Protein AF-A0A966B6C8-F1 (afdb_monomer_lite)

Sequence (156 aa):
MNAADNARVCGSLQWVTGRLFELLGGWVERVDEPADAIWLAALSRRLGSHVAAFAEIMPDAVLLTNECAVVPASPALVEAFGELADTSDPVGVAAALTGRLTRECGAVLNECVPHADGSLQRAVEFLMIDLASADTKEFKSVAKVDEIFPMVAPVV

Foldseek 3Di:
DDLLLLLQQLLLLLLLLLLLLVLLLLCLVVDPDPVLSVLSPQLSVLSVVLNVLSVVPRDPDPVNVVSNHSDWLDPVLVVLSVVCSPDPCSRLLSLLSLVLLLVLLVVVLVVDDCVPCVSVNVSSVSSNVSSVVSNPDDDDHDPSSVPRDRSGHDRD

Structure (mmCIF, N/CA/C/O backbone):
data_AF-A0A966B6C8-F1
#
_entry.id   AF-A0A966B6C8-F1
#
loop_
_atom_site.group_PDB
_atom_site.id
_atom_site.type_symbol
_atom_site.label_atom_id
_atom_site.label_alt_id
_atom_site.label_comp_id
_atom_site.label_asym_id
_atom_site.label_entity_id
_atom_site.label_seq_id
_atom_site.pdbx_PDB_ins_code
_atom_site.Cartn_x
_atom_site.Cartn_y
_atom_site.Cartn_z
_atom_site.occupancy
_atom_site.B_iso_or_equiv
_atom_site.auth_seq_id
_atom_site.auth_comp_id
_atom_site.auth_asym_id
_atom_site.auth_atom_id
_atom_site.pdbx_PDB_model_num
ATOM 1 N N . MET A 1 1 ? 17.752 3.772 -10.692 1.00 85.06 1 MET A N 1
ATOM 2 C CA . MET A 1 1 ? 16.998 2.527 -10.943 1.00 85.06 1 MET A CA 1
ATOM 3 C C . MET A 1 1 ? 17.058 2.145 -12.424 1.00 85.06 1 MET A C 1
ATOM 5 O O . MET A 1 1 ? 17.097 3.048 -13.256 1.00 85.06 1 MET A O 1
ATOM 9 N N . ASN A 1 2 ? 17.109 0.854 -12.781 1.00 87.81 2 ASN A N 1
ATOM 10 C CA . ASN A 1 2 ? 16.894 0.424 -14.174 1.00 87.81 2 ASN A CA 1
ATOM 11 C C . ASN A 1 2 ? 15.402 0.085 -14.422 1.00 87.81 2 ASN A C 1
ATOM 13 O O . ASN A 1 2 ? 14.599 0.078 -13.493 1.00 87.81 2 ASN A O 1
ATOM 17 N N . ALA A 1 3 ? 15.008 -0.196 -15.671 1.00 87.06 3 ALA A N 1
ATOM 18 C CA . ALA A 1 3 ? 13.603 -0.454 -16.015 1.00 87.06 3 ALA A CA 1
ATOM 19 C C . ALA A 1 3 ? 13.010 -1.715 -15.348 1.00 87.06 3 ALA A C 1
ATOM 21 O O . ALA A 1 3 ? 11.830 -1.726 -15.006 1.00 87.06 3 ALA A O 1
ATOM 22 N N . ALA A 1 4 ? 13.817 -2.762 -15.150 1.00 88.19 4 ALA A N 1
ATOM 23 C CA . ALA A 1 4 ? 13.393 -3.985 -14.473 1.00 88.19 4 ALA A CA 1
ATOM 24 C C . ALA A 1 4 ? 13.202 -3.755 -12.968 1.00 88.19 4 ALA A C 1
ATOM 26 O O . ALA A 1 4 ? 12.221 -4.228 -12.398 1.00 88.19 4 ALA A O 1
ATOM 27 N N . ASP A 1 5 ? 14.091 -2.990 -12.334 1.00 88.69 5 ASP A N 1
ATOM 28 C CA . ASP A 1 5 ? 13.938 -2.597 -10.931 1.00 88.69 5 ASP A CA 1
ATOM 29 C C . ASP A 1 5 ? 12.690 -1.734 -10.740 1.00 88.69 5 ASP A C 1
ATOM 31 O O . ASP A 1 5 ? 11.913 -1.968 -9.820 1.00 88.69 5 ASP A O 1
ATOM 35 N N . ASN A 1 6 ? 12.459 -0.777 -11.646 1.00 89.12 6 ASN A N 1
ATOM 36 C CA . ASN A 1 6 ? 11.290 0.097 -11.603 1.00 89.12 6 ASN A CA 1
ATOM 37 C C . ASN A 1 6 ? 9.989 -0.716 -11.700 1.00 89.12 6 ASN A C 1
ATOM 39 O O . ASN A 1 6 ? 9.102 -0.551 -10.864 1.00 89.12 6 ASN A O 1
ATOM 43 N N . ALA A 1 7 ? 9.920 -1.670 -12.635 1.00 89.31 7 ALA A N 1
ATOM 44 C CA . ALA A 1 7 ? 8.801 -2.603 -12.747 1.00 89.31 7 ALA A CA 1
ATOM 45 C C . ALA A 1 7 ? 8.574 -3.409 -11.454 1.00 89.31 7 ALA A C 1
ATOM 47 O O . ALA A 1 7 ? 7.451 -3.463 -10.955 1.00 89.31 7 ALA A O 1
ATOM 48 N N . ARG A 1 8 ? 9.637 -3.969 -10.857 1.00 89.38 8 ARG A N 1
ATOM 49 C CA . ARG A 1 8 ? 9.538 -4.747 -9.608 1.00 89.38 8 ARG A CA 1
ATOM 50 C C . ARG A 1 8 ? 9.078 -3.907 -8.423 1.00 89.38 8 ARG A C 1
ATOM 52 O O . ARG A 1 8 ? 8.266 -4.369 -7.618 1.00 89.38 8 ARG A O 1
ATOM 59 N N . VAL A 1 9 ? 9.595 -2.686 -8.300 1.00 91.00 9 VAL A N 1
ATOM 60 C CA . VAL A 1 9 ? 9.221 -1.752 -7.233 1.00 91.00 9 VAL A CA 1
ATOM 61 C C . VAL A 1 9 ? 7.767 -1.322 -7.396 1.00 91.00 9 VAL A C 1
ATOM 63 O O . VAL A 1 9 ? 7.009 -1.413 -6.431 1.00 91.00 9 VAL A O 1
ATOM 66 N N . CYS A 1 10 ? 7.346 -0.941 -8.607 1.00 91.44 10 CYS A N 1
ATOM 67 C CA . CYS A 1 10 ? 5.947 -0.633 -8.907 1.00 91.44 10 CYS A CA 1
ATOM 68 C C . CYS A 1 10 ? 5.033 -1.821 -8.579 1.00 91.44 10 CYS A C 1
ATOM 70 O O . CYS A 1 10 ? 4.038 -1.647 -7.877 1.00 91.44 10 CYS A O 1
ATOM 72 N N . GLY A 1 11 ? 5.394 -3.032 -9.022 1.00 90.94 11 GLY A N 1
ATOM 73 C CA . GLY A 1 11 ? 4.641 -4.265 -8.763 1.00 90.94 11 GLY A CA 1
ATOM 74 C C . GLY A 1 11 ? 4.491 -4.553 -7.274 1.00 90.94 11 GLY A C 1
ATOM 75 O O . GLY A 1 11 ? 3.391 -4.831 -6.795 1.00 90.94 11 GLY A O 1
ATOM 76 N N . SER A 1 12 ? 5.579 -4.399 -6.519 1.00 91.94 12 SER A N 1
ATOM 77 C CA . SER A 1 12 ? 5.578 -4.601 -5.069 1.00 91.94 12 SER A CA 1
ATOM 78 C C . SER A 1 12 ? 4.730 -3.556 -4.346 1.00 91.94 12 SER A C 1
ATOM 80 O O . SER A 1 12 ? 3.924 -3.909 -3.488 1.00 91.94 12 SER A O 1
ATOM 82 N N . LEU A 1 13 ? 4.865 -2.274 -4.701 1.00 93.69 13 LEU A N 1
ATOM 83 C CA . LEU A 1 13 ? 4.077 -1.193 -4.103 1.00 93.69 13 LEU A CA 1
ATOM 84 C C . LEU A 1 13 ? 2.586 -1.358 -4.406 1.00 93.69 13 LEU A C 1
ATOM 86 O O . LEU A 1 13 ? 1.768 -1.237 -3.493 1.00 93.69 13 LEU A O 1
ATOM 90 N N . GLN A 1 14 ? 2.229 -1.705 -5.645 1.00 94.25 14 GLN A N 1
ATOM 91 C CA . GLN A 1 14 ? 0.852 -2.016 -6.022 1.00 94.25 14 GLN A CA 1
ATOM 92 C C . GLN A 1 14 ? 0.299 -3.186 -5.195 1.00 94.25 14 GLN A C 1
ATOM 94 O O . GLN A 1 14 ? -0.808 -3.096 -4.662 1.00 94.25 14 GLN A O 1
ATOM 99 N N . TRP A 1 15 ? 1.069 -4.269 -5.047 1.00 93.56 15 TRP A N 1
ATOM 100 C CA . TRP A 1 15 ? 0.644 -5.439 -4.278 1.00 93.56 15 TRP A CA 1
ATOM 101 C C . TRP A 1 15 ? 0.447 -5.106 -2.794 1.00 93.56 15 TRP A C 1
ATOM 103 O O . TRP A 1 15 ? -0.618 -5.371 -2.234 1.00 93.56 15 TRP A O 1
ATOM 113 N N . VAL A 1 16 ? 1.443 -4.481 -2.155 1.00 93.81 16 VAL A N 1
ATOM 114 C CA . VAL A 1 16 ? 1.411 -4.150 -0.720 1.00 93.81 16 VAL A CA 1
ATOM 115 C C . VAL A 1 16 ? 0.279 -3.181 -0.407 1.00 93.81 16 VAL A C 1
ATOM 117 O O . VAL A 1 16 ? -0.482 -3.411 0.532 1.00 93.81 16 VAL A O 1
ATOM 120 N N . THR A 1 17 ? 0.131 -2.113 -1.195 1.00 95.44 17 THR A N 1
ATOM 121 C CA . THR A 1 17 ? -0.955 -1.143 -0.987 1.00 95.44 17 THR A CA 1
ATOM 122 C C . THR A 1 17 ? -2.328 -1.786 -1.173 1.00 95.44 17 THR A C 1
ATOM 124 O O . THR A 1 17 ? -3.229 -1.503 -0.384 1.00 95.44 17 THR A O 1
ATOM 127 N N . GLY A 1 18 ? -2.474 -2.721 -2.119 1.00 95.62 18 GLY A N 1
ATOM 128 C CA . GLY A 1 18 ? -3.700 -3.501 -2.304 1.00 95.62 18 GLY A CA 1
ATOM 129 C C . GLY A 1 18 ? -4.021 -4.397 -1.111 1.00 95.62 18 GLY A C 1
ATOM 130 O O . GLY A 1 18 ? -5.145 -4.393 -0.611 1.00 95.62 18 GLY A O 1
ATOM 131 N N . ARG A 1 19 ? -3.023 -5.106 -0.579 1.00 94.81 19 ARG A N 1
ATOM 132 C CA . ARG A 1 19 ? -3.206 -5.954 0.608 1.00 94.81 19 ARG A CA 1
ATOM 133 C C . ARG A 1 19 ? -3.529 -5.157 1.863 1.00 94.81 19 ARG A C 1
ATOM 135 O O . ARG A 1 19 ? -4.382 -5.576 2.642 1.00 94.81 19 ARG A O 1
ATOM 142 N N . LEU A 1 20 ? -2.892 -4.004 2.056 1.00 95.25 20 LEU A N 1
ATOM 143 C CA . LEU A 1 20 ? -3.226 -3.109 3.163 1.00 95.25 20 LEU A CA 1
ATOM 144 C C . LEU A 1 20 ? -4.629 -2.514 3.000 1.00 95.25 20 LEU A C 1
ATOM 146 O O . LEU A 1 20 ? -5.360 -2.437 3.983 1.00 95.25 20 LEU A O 1
ATOM 150 N N . PHE A 1 21 ? -5.034 -2.136 1.784 1.00 96.69 21 PHE A N 1
ATOM 151 C CA . PHE A 1 21 ? -6.397 -1.680 1.503 1.00 96.69 21 PHE A CA 1
ATOM 152 C C . PHE A 1 21 ? -7.440 -2.708 1.970 1.00 96.69 21 PHE A C 1
ATOM 154 O O . PHE A 1 21 ? -8.350 -2.343 2.720 1.00 96.69 21 PHE A O 1
ATOM 161 N N . GLU A 1 22 ? -7.268 -3.975 1.582 1.00 96.38 22 GLU A N 1
ATOM 162 C CA . GLU A 1 22 ? -8.167 -5.077 1.943 1.00 96.38 22 GLU A CA 1
ATOM 163 C C . GLU A 1 22 ? -8.184 -5.345 3.453 1.00 96.38 22 GLU A C 1
ATOM 165 O O . GLU A 1 22 ? -9.261 -5.409 4.048 1.00 96.38 22 GLU A O 1
ATOM 170 N N . LEU A 1 23 ? -7.008 -5.458 4.087 1.00 95.81 23 LEU A N 1
ATOM 171 C CA . LEU A 1 23 ? -6.902 -5.707 5.529 1.00 95.81 23 LEU A CA 1
ATOM 172 C C . LEU A 1 23 ? -7.563 -4.597 6.346 1.00 95.81 23 LEU A C 1
ATOM 174 O O . LEU A 1 23 ? -8.439 -4.864 7.168 1.00 95.81 23 LEU A O 1
ATOM 178 N N . LEU A 1 24 ? -7.174 -3.344 6.098 1.00 96.25 24 LEU A N 1
ATOM 179 C CA . LEU A 1 24 ? -7.682 -2.207 6.861 1.00 96.25 24 LEU A CA 1
ATOM 180 C C . LEU A 1 24 ? -9.179 -2.012 6.622 1.00 96.25 24 LEU A C 1
ATOM 182 O O . LEU A 1 24 ? -9.897 -1.691 7.564 1.00 96.25 24 LEU A O 1
ATOM 186 N N . GLY A 1 25 ? -9.654 -2.236 5.392 1.00 96.69 25 GLY A N 1
ATOM 187 C CA . GLY A 1 25 ? -11.077 -2.189 5.060 1.00 96.69 25 GLY A CA 1
ATOM 188 C C 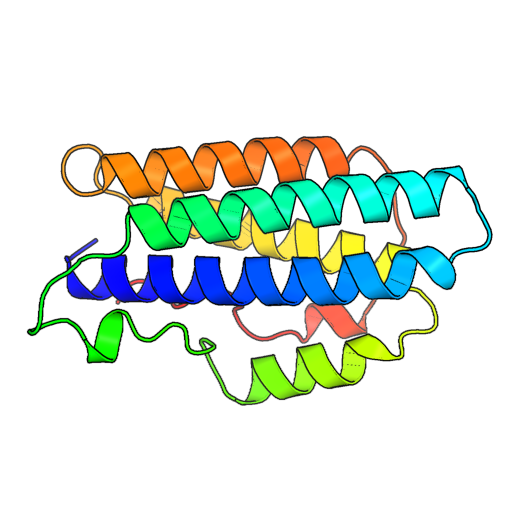. GLY A 1 25 ? -11.883 -3.249 5.813 1.00 96.69 25 GLY A C 1
ATOM 189 O O . GLY A 1 25 ? -12.932 -2.934 6.371 1.00 96.69 25 GLY A O 1
ATOM 190 N N . GLY A 1 26 ? -11.364 -4.477 5.902 1.00 96.50 26 GLY A N 1
ATOM 191 C CA . GLY A 1 26 ? -11.991 -5.567 6.653 1.00 96.50 26 GLY A CA 1
ATOM 192 C C . GLY A 1 26 ? -11.967 -5.379 8.174 1.00 96.50 26 GLY A C 1
ATOM 193 O O . GLY A 1 26 ? -12.792 -5.950 8.884 1.00 96.50 26 GLY A O 1
ATOM 194 N N . TRP A 1 27 ? -11.049 -4.567 8.700 1.00 97.50 27 TRP A N 1
ATOM 195 C CA . TRP A 1 27 ? -10.968 -4.281 10.133 1.00 97.50 27 TRP A CA 1
ATOM 196 C C . TRP A 1 27 ? -11.920 -3.191 10.620 1.00 97.50 27 TRP A C 1
ATOM 198 O O . TRP A 1 27 ? -12.162 -3.126 11.823 1.00 97.50 27 TRP A O 1
ATOM 208 N N . VAL A 1 28 ? -12.484 -2.366 9.731 1.00 96.75 28 VAL A N 1
ATOM 209 C CA . VAL A 1 28 ? -13.358 -1.242 10.120 1.00 96.75 28 VAL A CA 1
ATOM 210 C C . VAL A 1 28 ? -14.518 -1.703 11.008 1.00 96.75 28 VAL A C 1
ATOM 212 O O . VAL A 1 28 ? -14.825 -1.050 11.998 1.00 96.75 28 VAL A O 1
ATOM 215 N N . GLU A 1 29 ? -15.130 -2.847 10.695 1.00 95.12 29 GLU A N 1
ATOM 216 C CA . GLU A 1 29 ? -16.281 -3.389 11.436 1.00 95.12 29 GLU A CA 1
ATOM 217 C C . GLU A 1 29 ? -15.909 -4.024 12.787 1.00 95.12 29 GLU A C 1
ATOM 219 O O . GLU A 1 29 ? -16.786 -4.358 13.578 1.00 95.12 29 GLU A O 1
ATOM 224 N N . ARG A 1 30 ? -14.612 -4.207 13.057 1.00 94.56 30 ARG A N 1
ATOM 225 C CA . ARG A 1 30 ? -14.088 -4.866 14.266 1.00 94.56 30 ARG A CA 1
ATOM 226 C C . ARG A 1 30 ? -13.596 -3.884 15.321 1.00 94.56 30 ARG A C 1
ATOM 228 O O . ARG A 1 30 ? -13.113 -4.312 16.366 1.00 94.56 30 ARG A O 1
ATOM 235 N N . VAL A 1 31 ? -13.645 -2.590 15.027 1.00 95.31 31 VAL A N 1
ATOM 236 C CA . VAL A 1 31 ? -13.158 -1.536 15.911 1.00 95.31 31 VAL A CA 1
ATOM 237 C C . VAL A 1 31 ? -14.346 -0.826 16.542 1.00 95.31 31 VAL A C 1
ATOM 239 O O . VAL A 1 31 ? -15.146 -0.208 15.846 1.00 95.31 31 VAL A O 1
ATOM 242 N N . ASP A 1 32 ? -14.434 -0.904 17.870 1.00 94.62 32 ASP A N 1
ATOM 243 C CA . ASP A 1 32 ? -15.542 -0.319 18.632 1.00 94.62 32 ASP A CA 1
ATOM 244 C C . ASP A 1 32 ? -15.471 1.214 18.697 1.00 94.62 32 ASP A C 1
ATOM 246 O O . ASP A 1 32 ? -16.504 1.881 18.708 1.00 94.62 32 ASP A O 1
ATOM 250 N N . GLU A 1 33 ? -14.259 1.781 18.744 1.00 95.19 33 GLU A N 1
ATOM 251 C CA . GLU A 1 33 ? -14.040 3.227 18.830 1.00 95.19 33 GLU A CA 1
ATOM 252 C C . GLU A 1 33 ? -14.274 3.894 17.460 1.00 95.19 33 GLU A C 1
ATOM 254 O O . GLU A 1 33 ? -13.485 3.686 16.526 1.00 95.19 33 GLU A O 1
ATOM 259 N N . PRO A 1 34 ? -15.310 4.745 17.303 1.00 94.81 34 PRO A N 1
ATOM 260 C CA . PRO A 1 34 ? -15.642 5.336 16.009 1.00 94.81 34 PRO A CA 1
ATOM 261 C C . PRO A 1 34 ? -14.500 6.148 15.391 1.00 94.81 34 PRO A C 1
ATOM 263 O O . PRO A 1 34 ? -14.322 6.133 14.171 1.00 94.81 34 PRO A O 1
ATOM 266 N N . ALA A 1 35 ? -13.704 6.848 16.205 1.00 93.19 35 ALA A N 1
ATOM 267 C CA . ALA A 1 35 ? -12.577 7.631 15.705 1.00 93.19 35 ALA A CA 1
ATOM 268 C C . ALA A 1 35 ? -11.475 6.756 15.079 1.00 93.19 35 ALA A C 1
ATOM 270 O O . ALA A 1 35 ? -10.759 7.207 14.177 1.00 93.19 35 ALA A O 1
ATOM 271 N N . ASP A 1 36 ? -11.319 5.520 15.545 1.00 94.25 36 ASP A N 1
ATOM 272 C CA . ASP A 1 36 ? -10.348 4.562 15.020 1.00 94.25 36 ASP A CA 1
ATOM 273 C C . ASP A 1 36 ? -10.885 3.844 13.781 1.00 94.25 36 ASP A C 1
ATOM 275 O O . ASP A 1 36 ? -10.167 3.730 12.785 1.00 94.25 36 ASP A O 1
ATOM 279 N N . ALA A 1 37 ? -12.171 3.483 13.775 1.00 95.69 37 ALA A N 1
ATOM 280 C CA . ALA A 1 37 ? -12.844 2.941 12.595 1.00 95.69 37 ALA A CA 1
ATOM 281 C C . ALA A 1 37 ? -12.819 3.931 11.411 1.00 95.69 37 ALA A C 1
ATOM 283 O O . ALA A 1 37 ? -12.500 3.554 10.281 1.00 95.69 37 ALA A O 1
ATOM 284 N N . ILE A 1 38 ? -13.081 5.222 11.663 1.00 95.31 38 ILE A N 1
ATOM 285 C CA . ILE A 1 38 ? -12.988 6.283 10.644 1.00 95.31 38 ILE A CA 1
ATOM 286 C C . ILE A 1 38 ? -11.556 6.419 10.121 1.00 95.31 38 ILE A C 1
ATOM 288 O O . ILE A 1 38 ? -11.359 6.561 8.912 1.00 95.31 38 ILE A O 1
ATOM 292 N N . TRP A 1 39 ? -10.561 6.374 11.011 1.00 94.75 39 TRP A N 1
ATOM 293 C CA . TRP A 1 39 ? -9.151 6.457 10.631 1.00 94.75 39 TRP A CA 1
ATOM 294 C C . TRP A 1 39 ? -8.741 5.279 9.731 1.00 94.75 39 TRP A C 1
ATOM 296 O O . TRP 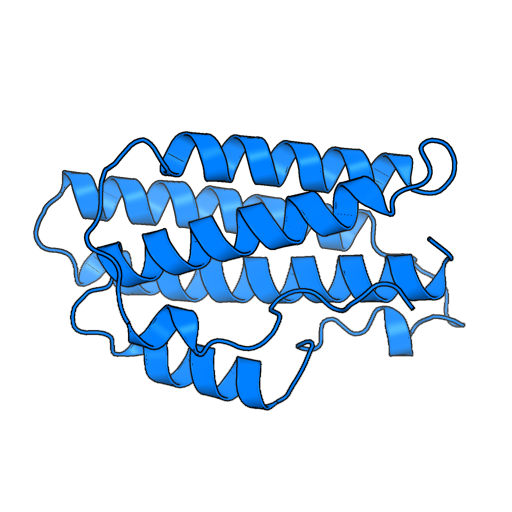A 1 39 ? -8.200 5.516 8.649 1.00 94.75 39 TRP A O 1
ATOM 306 N N . LEU A 1 40 ? -9.102 4.040 10.093 1.00 95.75 40 LEU A N 1
ATOM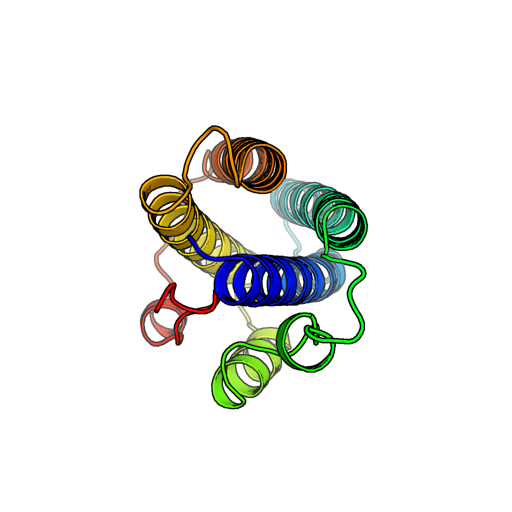 307 C CA . LEU A 1 40 ? -8.870 2.846 9.267 1.00 95.75 40 LEU A CA 1
ATOM 308 C C . LEU A 1 40 ? -9.558 2.951 7.902 1.00 95.75 40 LEU A C 1
ATOM 310 O O . LEU A 1 40 ? -8.931 2.717 6.870 1.00 95.75 40 LEU A O 1
ATOM 314 N N . ALA A 1 41 ? -10.830 3.356 7.874 1.00 97.00 41 ALA A N 1
ATOM 315 C CA . ALA A 1 41 ? -11.597 3.485 6.638 1.00 97.00 41 ALA A CA 1
ATOM 316 C C . ALA A 1 41 ? -11.040 4.573 5.704 1.00 97.00 41 ALA A C 1
ATOM 318 O O . ALA A 1 41 ? -11.112 4.445 4.477 1.00 97.00 41 ALA A O 1
ATOM 319 N N . ALA A 1 42 ? -10.523 5.671 6.263 1.00 95.81 42 ALA A N 1
ATOM 320 C CA . ALA A 1 42 ? -9.888 6.738 5.496 1.00 95.81 42 ALA A CA 1
ATOM 321 C C . ALA A 1 42 ? -8.544 6.281 4.914 1.00 95.81 42 ALA A C 1
ATOM 323 O O . ALA A 1 42 ? -8.296 6.476 3.724 1.00 95.81 42 ALA A O 1
ATOM 324 N N . LEU A 1 43 ? -7.709 5.638 5.732 1.00 95.69 43 LEU A N 1
ATOM 325 C CA . LEU A 1 43 ? -6.414 5.109 5.318 1.00 95.69 43 LEU A CA 1
ATOM 326 C C . LEU A 1 43 ? -6.560 4.005 4.261 1.00 95.69 43 LEU A C 1
ATOM 328 O O . LEU A 1 43 ? -5.894 4.069 3.230 1.00 95.69 43 LEU A O 1
ATOM 332 N N . SER A 1 44 ? -7.485 3.060 4.461 1.00 97.19 44 SER A N 1
ATOM 333 C CA . SER A 1 44 ? -7.824 2.023 3.478 1.00 97.19 44 SER A CA 1
ATOM 334 C C . SER A 1 44 ? -8.165 2.654 2.123 1.00 97.19 44 SER A C 1
ATOM 336 O O . SER A 1 44 ? -7.507 2.364 1.127 1.00 97.19 44 SER A O 1
ATOM 338 N N . ARG A 1 45 ? -9.102 3.613 2.069 1.00 96.75 45 ARG A N 1
ATOM 339 C CA . ARG A 1 45 ? -9.469 4.286 0.806 1.00 96.75 45 ARG A CA 1
ATOM 340 C C . ARG A 1 45 ? -8.292 4.959 0.105 1.00 96.75 45 ARG A C 1
ATOM 342 O O . ARG A 1 45 ? -8.198 4.872 -1.117 1.00 96.75 45 ARG A O 1
ATOM 349 N N . ARG A 1 46 ? -7.411 5.626 0.858 1.00 96.00 46 ARG A N 1
ATOM 350 C CA . ARG A 1 46 ? -6.207 6.259 0.296 1.00 96.00 46 ARG A CA 1
ATOM 351 C C . ARG A 1 46 ? -5.284 5.215 -0.320 1.00 96.00 46 ARG A C 1
ATOM 353 O O . ARG A 1 46 ? -4.913 5.354 -1.480 1.00 96.00 46 ARG A O 1
ATOM 360 N N . LEU A 1 47 ? -5.000 4.127 0.395 1.00 96.69 47 LEU A N 1
ATOM 361 C CA . LEU A 1 47 ? -4.208 3.011 -0.132 1.00 96.69 47 LEU A CA 1
ATOM 362 C C . LEU A 1 47 ? -4.834 2.426 -1.404 1.00 96.69 47 LEU A C 1
ATOM 364 O O . LEU A 1 47 ? -4.130 2.237 -2.389 1.00 96.69 47 LEU A O 1
ATOM 368 N N . GLY A 1 48 ? -6.159 2.248 -1.428 1.00 96.25 48 GLY A N 1
ATOM 369 C CA . GLY A 1 48 ? -6.892 1.804 -2.615 1.00 96.25 48 GLY A CA 1
ATOM 370 C C . GLY A 1 48 ? -6.714 2.728 -3.827 1.00 96.25 48 GLY A C 1
ATOM 371 O O . GLY A 1 48 ? -6.580 2.242 -4.947 1.00 96.25 48 GLY A O 1
ATOM 372 N N . SER A 1 49 ? -6.644 4.050 -3.627 1.00 96.19 49 SER A N 1
ATOM 373 C CA . SER A 1 49 ? -6.347 4.982 -4.727 1.00 96.19 49 SER A CA 1
ATOM 374 C C . SER A 1 49 ? -4.914 4.854 -5.257 1.00 96.19 49 SER A C 1
ATOM 376 O O . SER A 1 49 ? -4.697 4.970 -6.463 1.00 96.19 49 SER A O 1
ATOM 378 N N . HIS A 1 50 ? -3.950 4.531 -4.389 1.00 96.94 50 HIS A N 1
ATOM 379 C CA . HIS A 1 50 ? -2.558 4.311 -4.793 1.00 96.94 50 HIS A CA 1
ATOM 380 C C . HIS A 1 50 ? -2.372 3.019 -5.589 1.00 96.94 50 HIS A C 1
ATOM 382 O O . HIS A 1 50 ? -1.541 2.991 -6.490 1.00 96.94 50 HIS A O 1
ATOM 388 N N . VAL A 1 51 ? -3.184 1.983 -5.348 1.00 95.12 51 VAL A N 1
ATOM 389 C CA . VAL A 1 51 ? -3.176 0.757 -6.173 1.00 95.12 51 VAL A CA 1
ATOM 390 C C . VAL A 1 51 ? -3.397 1.090 -7.648 1.00 95.12 51 VAL A C 1
ATOM 392 O O . VAL A 1 51 ? -2.670 0.593 -8.507 1.00 95.12 51 VAL A O 1
ATOM 395 N N . ALA A 1 52 ? -4.380 1.946 -7.944 1.00 91.94 52 ALA A N 1
ATOM 396 C CA . ALA A 1 52 ? -4.659 2.379 -9.309 1.00 91.94 52 ALA A CA 1
ATOM 397 C C . ALA A 1 52 ? -3.500 3.210 -9.881 1.00 91.94 52 ALA A C 1
ATOM 399 O O . ALA A 1 52 ? -3.073 2.961 -11.004 1.00 91.94 52 ALA A O 1
ATOM 400 N N . ALA A 1 53 ? -2.935 4.126 -9.088 1.00 94.44 53 ALA A N 1
ATOM 401 C CA . ALA A 1 53 ? -1.799 4.941 -9.514 1.00 94.44 53 ALA A CA 1
ATOM 402 C C . ALA A 1 53 ? -0.567 4.089 -9.874 1.00 94.44 53 ALA A C 1
ATOM 404 O O . ALA A 1 53 ? 0.061 4.325 -10.903 1.00 94.44 53 ALA A O 1
ATOM 405 N N . PHE A 1 54 ? -0.239 3.070 -9.072 1.00 93.81 54 PHE A N 1
ATOM 406 C CA . PHE A 1 54 ? 0.874 2.164 -9.377 1.00 93.81 54 PHE A CA 1
ATOM 407 C C . PHE A 1 54 ? 0.591 1.266 -10.585 1.00 93.81 54 PHE A C 1
ATOM 409 O O . PHE A 1 54 ? 1.504 0.997 -11.362 1.00 93.81 54 PHE A O 1
ATOM 416 N N . ALA A 1 55 ? -0.664 0.854 -10.785 1.00 90.75 55 ALA A N 1
ATOM 417 C CA . ALA A 1 55 ? -1.064 0.112 -11.977 1.00 90.75 55 ALA A CA 1
ATOM 418 C C . ALA A 1 55 ? -0.897 0.945 -13.261 1.00 90.75 55 ALA A C 1
ATOM 420 O O . ALA A 1 55 ? -0.455 0.418 -14.278 1.00 90.75 55 ALA A O 1
ATOM 421 N N . GLU A 1 56 ? -1.226 2.240 -13.217 1.00 92.00 56 GLU A N 1
ATOM 422 C CA . GLU A 1 56 ? -1.128 3.152 -14.366 1.00 92.00 56 GLU A CA 1
ATOM 423 C C . GLU A 1 56 ? 0.315 3.443 -14.793 1.00 92.00 56 GLU A C 1
ATOM 425 O O . GLU A 1 56 ? 0.575 3.636 -15.980 1.00 92.00 56 GLU A O 1
ATOM 430 N N . ILE A 1 57 ? 1.253 3.488 -13.843 1.00 90.81 57 ILE A N 1
ATOM 431 C CA . ILE A 1 57 ? 2.670 3.761 -14.135 1.00 90.81 57 ILE A CA 1
ATOM 432 C C . ILE A 1 57 ? 3.490 2.492 -14.385 1.00 90.81 57 ILE A C 1
ATOM 434 O O . ILE A 1 57 ? 4.683 2.592 -14.679 1.00 90.81 57 ILE A O 1
ATOM 438 N N . MET A 1 58 ? 2.874 1.312 -14.262 1.00 88.44 58 MET A N 1
ATOM 439 C CA . MET A 1 58 ? 3.531 0.037 -14.523 1.00 88.44 58 MET A CA 1
ATOM 440 C C . MET A 1 58 ? 4.043 -0.007 -15.971 1.00 88.44 58 MET A C 1
ATOM 442 O O . MET A 1 58 ? 3.278 0.280 -16.896 1.00 88.44 58 MET A O 1
ATOM 446 N N . PRO A 1 59 ? 5.304 -0.400 -16.214 1.00 82.56 59 PRO A N 1
ATOM 447 C CA . PRO A 1 59 ? 5.805 -0.540 -17.574 1.00 82.56 59 PRO A CA 1
ATOM 448 C C . PRO A 1 59 ? 5.015 -1.585 -18.381 1.00 82.56 59 PRO A C 1
ATOM 450 O O . PRO A 1 59 ? 5.065 -2.781 -18.092 1.00 82.56 59 PRO A O 1
ATOM 453 N N . ASP A 1 60 ? 4.335 -1.152 -19.445 1.00 81.44 60 ASP A N 1
ATOM 454 C CA . ASP A 1 60 ? 3.668 -2.040 -20.409 1.00 81.44 60 ASP A CA 1
ATOM 455 C C . ASP A 1 60 ? 4.668 -2.521 -21.474 1.00 81.44 60 ASP A C 1
ATOM 457 O O . ASP A 1 60 ? 4.679 -2.084 -22.627 1.00 81.44 60 ASP A O 1
ATOM 461 N N . ALA A 1 61 ? 5.604 -3.373 -21.053 1.00 81.44 61 ALA A N 1
ATOM 462 C CA . ALA A 1 61 ? 6.598 -3.977 -21.931 1.00 81.44 61 ALA A CA 1
ATOM 463 C C . ALA A 1 61 ? 6.583 -5.500 -21.783 1.00 81.44 61 ALA A C 1
ATOM 465 O O . ALA A 1 61 ? 6.837 -6.032 -20.706 1.00 81.44 61 ALA A O 1
ATOM 466 N N . VAL A 1 62 ? 6.387 -6.216 -22.896 1.00 82.25 62 VAL A N 1
ATOM 467 C CA . VAL A 1 62 ? 6.395 -7.696 -22.938 1.00 82.25 62 VAL A CA 1
ATOM 468 C C . VAL A 1 62 ? 7.699 -8.286 -22.379 1.00 82.25 62 VAL A C 1
ATOM 470 O O . VAL A 1 62 ? 7.705 -9.357 -21.783 1.00 82.25 62 VAL A O 1
ATOM 473 N N . LEU A 1 63 ? 8.818 -7.573 -22.540 1.00 83.81 63 LEU A N 1
ATOM 474 C CA . LEU A 1 63 ? 10.120 -7.991 -22.009 1.00 83.81 63 LEU A CA 1
ATOM 475 C C . LEU A 1 63 ? 10.227 -7.882 -20.481 1.00 83.81 63 LEU A C 1
ATOM 477 O O . LEU A 1 63 ? 11.162 -8.442 -19.923 1.00 83.81 63 LEU A O 1
ATOM 481 N N . LEU A 1 64 ? 9.302 -7.169 -19.832 1.00 82.88 64 LEU A N 1
ATOM 482 C CA . LEU A 1 64 ? 9.254 -6.949 -18.386 1.00 82.88 64 LEU A CA 1
ATOM 483 C C . LEU A 1 64 ? 8.066 -7.662 -17.728 1.00 82.88 64 LEU A C 1
ATOM 485 O O . LEU A 1 64 ? 7.770 -7.415 -16.567 1.00 82.88 64 LEU A O 1
ATOM 489 N N . THR A 1 65 ? 7.343 -8.536 -18.437 1.00 80.31 65 THR A N 1
ATOM 490 C CA . THR A 1 65 ? 6.119 -9.159 -17.900 1.00 80.31 65 THR A CA 1
ATOM 491 C C . THR A 1 65 ? 6.354 -9.932 -16.597 1.00 80.31 65 THR A C 1
ATOM 493 O O . THR A 1 65 ? 5.465 -9.966 -15.749 1.00 80.31 65 THR A O 1
ATOM 496 N N . ASN A 1 66 ? 7.538 -10.521 -16.402 1.00 80.88 66 ASN A N 1
ATOM 497 C CA . ASN A 1 66 ? 7.864 -11.226 -15.159 1.00 80.88 66 ASN A CA 1
ATOM 498 C C . ASN A 1 66 ? 8.168 -10.253 -14.009 1.00 80.88 66 ASN A C 1
ATOM 500 O O . ASN A 1 66 ? 7.899 -10.554 -12.852 1.00 80.88 66 ASN A O 1
ATOM 504 N N . GLU A 1 67 ? 8.725 -9.090 -14.331 1.00 82.19 67 GLU A N 1
ATOM 505 C CA . GLU A 1 67 ? 9.098 -8.018 -13.413 1.00 82.19 67 GLU A CA 1
ATOM 506 C C . GLU A 1 67 ? 7.893 -7.162 -13.009 1.00 82.19 67 GLU A C 1
ATOM 508 O O . GLU A 1 67 ? 7.817 -6.727 -11.865 1.00 82.19 67 GLU A O 1
ATOM 513 N N . CYS A 1 68 ? 6.942 -6.964 -13.926 1.00 73.12 68 CYS A N 1
ATOM 514 C CA . CYS A 1 68 ? 5.666 -6.282 -13.701 1.00 73.12 68 CYS A CA 1
ATOM 515 C C . CYS A 1 68 ? 4.629 -7.177 -13.012 1.00 73.12 68 CYS A C 1
ATOM 517 O O . CYS A 1 68 ? 3.504 -6.738 -12.763 1.00 73.12 68 CYS A O 1
ATOM 519 N N . ALA A 1 69 ? 4.958 -8.445 -12.742 1.00 72.12 69 ALA A N 1
ATOM 520 C CA . ALA A 1 69 ? 4.076 -9.313 -11.990 1.00 72.12 69 ALA A CA 1
ATOM 521 C C . ALA A 1 69 ? 3.798 -8.653 -10.631 1.00 72.12 69 ALA A C 1
ATOM 523 O O . ALA A 1 69 ? 4.714 -8.384 -9.856 1.00 72.12 69 ALA A O 1
ATOM 524 N N . VAL A 1 70 ? 2.521 -8.383 -10.347 1.00 69.38 70 VAL A N 1
ATOM 525 C CA . VAL A 1 70 ? 2.050 -7.852 -9.058 1.00 69.38 70 VAL A CA 1
ATOM 526 C C . VAL A 1 70 ? 2.086 -8.997 -8.044 1.00 69.38 70 VAL A C 1
ATOM 528 O O . VAL A 1 70 ? 1.061 -9.517 -7.605 1.00 69.38 70 VAL A O 1
ATOM 531 N N . VAL A 1 71 ? 3.293 -9.481 -7.767 1.00 66.81 71 VAL A N 1
ATOM 532 C CA . VAL A 1 71 ? 3.577 -10.577 -6.851 1.00 66.81 71 VAL A CA 1
ATOM 533 C C . VAL A 1 71 ? 4.293 -10.023 -5.625 1.00 66.81 71 VAL A C 1
ATOM 535 O O . VAL A 1 71 ? 5.039 -9.048 -5.723 1.00 66.81 71 VAL A O 1
ATOM 538 N N . PRO A 1 72 ? 4.058 -10.620 -4.450 1.00 73.25 72 PRO A N 1
ATOM 539 C CA . PRO A 1 72 ? 4.740 -10.224 -3.227 1.00 73.25 72 PRO A CA 1
ATOM 540 C C . PRO A 1 72 ? 6.258 -10.353 -3.383 1.00 73.25 72 PRO A C 1
ATOM 542 O O . PRO A 1 72 ? 6.747 -11.279 -4.034 1.00 73.25 72 PRO A O 1
ATOM 545 N N . ALA A 1 73 ? 7.006 -9.500 -2.681 1.00 66.94 73 ALA A N 1
ATOM 546 C CA . ALA A 1 73 ? 8.464 -9.599 -2.616 1.00 66.94 73 ALA A CA 1
ATOM 547 C C . ALA A 1 73 ? 8.942 -10.969 -2.079 1.00 66.94 73 ALA A C 1
ATOM 549 O O . ALA A 1 73 ? 10.047 -11.409 -2.395 1.00 66.94 73 ALA A O 1
ATOM 550 N N . SER A 1 74 ? 8.113 -11.664 -1.284 1.00 77.81 74 SER A N 1
ATOM 551 C CA . SER A 1 74 ? 8.358 -13.043 -0.844 1.00 77.81 74 SER A CA 1
ATOM 552 C C . SER A 1 74 ? 7.066 -13.793 -0.464 1.00 77.81 74 SER A C 1
ATOM 554 O O . SER A 1 74 ? 6.105 -13.162 -0.023 1.00 77.81 74 SER A O 1
ATOM 556 N N . PRO A 1 75 ? 7.028 -15.140 -0.545 1.00 81.75 75 PRO A N 1
ATOM 557 C CA . PRO A 1 75 ? 5.910 -15.937 -0.024 1.00 81.75 75 PRO A CA 1
ATOM 558 C C . PRO A 1 75 ? 5.639 -15.707 1.470 1.00 81.75 75 PRO A C 1
ATOM 560 O O . PRO A 1 75 ? 4.486 -15.631 1.882 1.00 81.75 75 PRO A O 1
ATOM 563 N N . ALA A 1 76 ? 6.695 -15.506 2.263 1.00 83.44 76 ALA A N 1
ATOM 564 C CA . ALA A 1 76 ? 6.585 -15.249 3.696 1.00 83.44 76 ALA A CA 1
ATOM 565 C C . ALA A 1 76 ? 5.845 -13.935 4.008 1.00 83.44 76 ALA A C 1
ATOM 567 O O . ALA A 1 76 ? 5.163 -13.826 5.023 1.00 83.44 76 ALA A O 1
ATOM 568 N N . LEU A 1 77 ? 5.916 -12.947 3.107 1.00 84.31 77 LEU A N 1
ATOM 569 C CA . LEU A 1 77 ? 5.124 -11.723 3.218 1.00 84.31 77 LEU A CA 1
ATOM 570 C C . LEU A 1 77 ? 3.622 -12.007 3.071 1.00 84.31 77 LEU A C 1
ATOM 572 O O . LEU A 1 77 ? 2.815 -11.426 3.790 1.00 84.31 77 LEU A O 1
ATOM 576 N N . VAL A 1 78 ? 3.230 -12.917 2.175 1.00 87.69 78 VAL A N 1
ATOM 577 C CA . VAL A 1 78 ? 1.820 -13.315 2.013 1.00 87.69 78 VAL A CA 1
ATOM 578 C C . VAL A 1 78 ? 1.300 -13.969 3.281 1.00 87.69 78 VAL A C 1
ATOM 580 O O . VAL A 1 78 ? 0.224 -13.608 3.754 1.00 87.69 78 VAL A O 1
ATOM 583 N N . GLU A 1 79 ? 2.072 -14.910 3.824 1.00 87.06 79 GLU A N 1
ATOM 584 C CA . GLU A 1 79 ? 1.739 -15.619 5.059 1.00 87.06 79 GLU A CA 1
ATOM 585 C C . GLU A 1 79 ? 1.602 -14.636 6.223 1.00 87.06 79 GLU A C 1
ATOM 587 O O . GLU A 1 79 ? 0.563 -14.622 6.879 1.00 87.06 79 GLU A O 1
ATOM 592 N N . ALA A 1 80 ? 2.568 -13.727 6.393 1.00 86.94 80 ALA A N 1
ATOM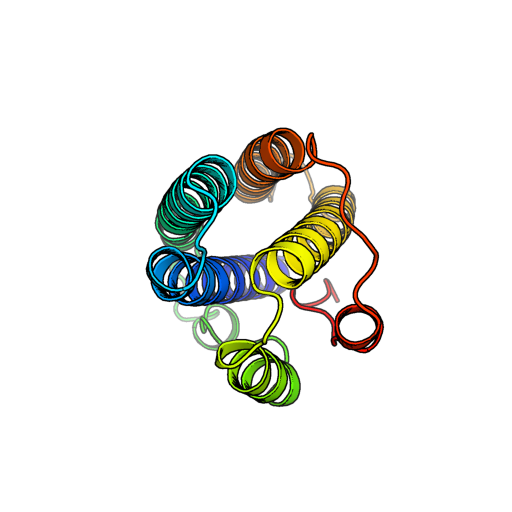 593 C CA . ALA A 1 80 ? 2.517 -12.692 7.422 1.00 86.94 80 ALA A CA 1
ATOM 594 C C . ALA A 1 80 ? 1.251 -11.825 7.309 1.00 86.94 80 ALA A C 1
ATOM 596 O O . ALA A 1 80 ? 0.536 -11.637 8.290 1.00 86.94 80 ALA A O 1
ATOM 597 N N . PHE A 1 81 ? 0.911 -11.338 6.110 1.00 89.75 81 PHE A N 1
ATOM 598 C CA . PHE A 1 81 ? -0.330 -10.581 5.899 1.00 89.75 81 PHE A CA 1
ATOM 599 C C . PHE A 1 81 ? -1.590 -11.419 6.170 1.00 89.75 81 PHE A C 1
ATOM 601 O O . PHE A 1 81 ? -2.595 -10.875 6.627 1.00 89.75 81 PHE A O 1
ATOM 608 N N . GLY A 1 82 ? -1.551 -12.724 5.889 1.00 89.44 82 GLY A N 1
ATOM 609 C CA . GLY A 1 82 ? -2.627 -13.659 6.210 1.00 89.44 82 GLY A CA 1
ATOM 610 C C . GLY A 1 82 ? -2.837 -13.811 7.716 1.00 89.44 82 GLY A C 1
ATOM 611 O O . GLY A 1 82 ? -3.962 -13.691 8.189 1.00 89.44 82 GLY A O 1
ATOM 612 N N . GLU A 1 83 ? -1.763 -13.992 8.481 1.00 90.00 83 GLU A N 1
ATOM 613 C CA . GLU A 1 83 ? -1.820 -14.112 9.943 1.00 90.00 83 GLU A CA 1
ATOM 614 C C . GLU A 1 83 ? -2.302 -12.830 10.628 1.00 90.00 83 GLU A C 1
ATOM 616 O O . GLU A 1 83 ? -2.987 -12.877 11.652 1.00 90.00 83 GLU A O 1
ATOM 621 N N . LEU A 1 84 ? -1.960 -11.669 10.065 1.00 90.88 84 LEU A N 1
ATOM 622 C CA . LEU A 1 84 ? -2.389 -10.382 10.603 1.00 90.88 84 LEU A CA 1
ATOM 623 C C . LEU A 1 84 ? -3.890 -10.149 10.436 1.00 90.88 84 LEU A C 1
ATOM 625 O O . LEU A 1 84 ? -4.452 -9.381 11.218 1.00 90.88 84 LEU A O 1
ATOM 629 N N . ALA A 1 85 ? -4.550 -10.809 9.477 1.00 90.56 85 ALA A N 1
ATOM 630 C CA . ALA A 1 85 ? -5.975 -10.625 9.216 1.00 90.56 85 ALA A CA 1
ATOM 631 C C . ALA A 1 85 ? -6.825 -10.799 10.482 1.00 90.56 85 ALA A C 1
ATOM 633 O O . ALA A 1 85 ? -7.740 -10.009 10.703 1.00 90.56 85 ALA A O 1
ATOM 634 N N . ASP A 1 86 ? -6.464 -11.726 11.370 1.00 89.94 86 ASP A N 1
ATOM 635 C CA . ASP A 1 86 ? -7.196 -12.036 12.604 1.00 89.94 86 ASP A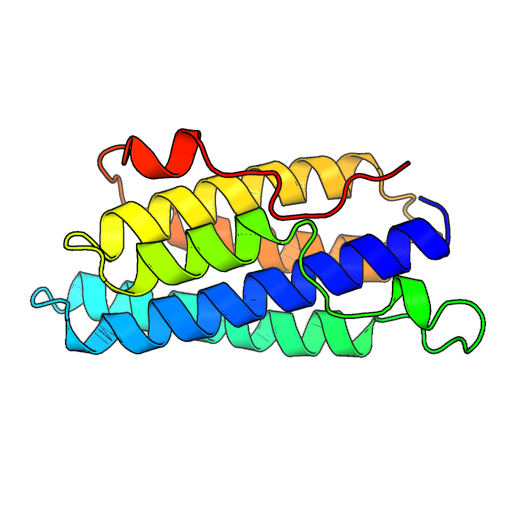 CA 1
ATOM 636 C C . ASP A 1 86 ? -6.633 -11.342 13.860 1.00 89.94 86 ASP A C 1
ATOM 638 O O . ASP A 1 86 ? -6.915 -11.747 14.986 1.00 89.94 86 ASP A O 1
ATOM 642 N N . THR A 1 87 ? -5.867 -10.257 13.702 1.00 91.69 87 THR A N 1
ATOM 643 C CA . THR A 1 87 ? -5.285 -9.521 14.839 1.00 91.69 87 THR A CA 1
ATOM 644 C C . THR A 1 87 ? -6.328 -9.034 15.857 1.00 91.69 87 THR A C 1
ATOM 646 O O . THR A 1 87 ? -7.370 -8.480 15.507 1.00 91.69 87 THR A O 1
ATOM 649 N N . SER A 1 88 ? -6.029 -9.166 17.150 1.00 92.06 88 SER A N 1
ATOM 650 C CA . SER A 1 88 ? -6.846 -8.570 18.217 1.00 92.06 88 SER A CA 1
ATOM 651 C C . SER A 1 88 ? -6.649 -7.056 18.357 1.00 92.06 88 SER A C 1
ATOM 653 O O . SER A 1 88 ? -7.408 -6.416 19.074 1.00 92.06 88 SER A O 1
ATOM 655 N N . ASP A 1 89 ? -5.629 -6.492 17.705 1.00 92.19 89 ASP A N 1
ATOM 656 C CA . ASP A 1 89 ? -5.323 -5.058 17.701 1.00 92.19 89 ASP A CA 1
ATOM 657 C C . ASP A 1 89 ? -5.164 -4.546 16.258 1.00 92.19 89 ASP A C 1
ATOM 659 O O . ASP A 1 89 ? -4.042 -4.413 15.756 1.00 92.19 89 ASP A O 1
ATOM 663 N N . PRO A 1 90 ? -6.276 -4.304 15.541 1.00 93.81 90 PRO A N 1
ATOM 664 C CA . PRO A 1 90 ? -6.225 -3.819 14.165 1.00 93.81 90 PRO A CA 1
ATOM 665 C C . PRO A 1 90 ? -5.527 -2.470 14.010 1.00 93.81 90 PRO A C 1
ATOM 667 O O . PRO A 1 90 ? -4.832 -2.232 13.025 1.00 93.81 90 PRO A O 1
ATOM 670 N N . VAL A 1 91 ? -5.709 -1.580 14.984 1.00 92.75 91 VAL A N 1
ATOM 671 C CA . VAL A 1 91 ? -5.245 -0.196 14.897 1.00 92.75 91 VAL A CA 1
ATOM 672 C C . VAL A 1 91 ? -3.734 -0.125 15.111 1.00 92.75 91 VAL A C 1
ATOM 674 O O . VAL A 1 91 ? -3.035 0.470 14.289 1.00 92.75 91 VAL A O 1
ATOM 677 N N . GLY A 1 92 ? -3.213 -0.784 16.151 1.00 90.50 92 GLY A N 1
ATOM 678 C CA . GLY A 1 92 ? -1.771 -0.852 16.392 1.00 90.50 92 GLY A CA 1
ATOM 679 C C . GLY A 1 92 ? -1.025 -1.550 15.254 1.00 90.50 92 GLY A C 1
ATOM 680 O O . GLY A 1 92 ? 0.026 -1.076 14.818 1.00 90.50 92 GLY A O 1
ATOM 681 N N . VAL A 1 93 ? -1.594 -2.631 14.705 1.00 91.62 93 VAL A N 1
ATOM 682 C CA . VAL A 1 93 ? -1.019 -3.316 13.537 1.00 91.62 93 VAL A CA 1
ATOM 683 C C . VAL A 1 93 ? -1.025 -2.415 12.303 1.00 91.62 93 VAL A C 1
ATOM 685 O O . VAL A 1 93 ? 0.005 -2.306 11.638 1.00 91.62 93 VAL A O 1
ATOM 688 N N . ALA A 1 94 ? -2.139 -1.742 12.000 1.00 92.31 94 ALA A N 1
ATOM 689 C CA . ALA A 1 94 ? -2.218 -0.826 10.864 1.00 92.31 94 ALA A CA 1
ATOM 690 C C . ALA A 1 94 ? -1.160 0.283 10.958 1.00 92.31 94 ALA A C 1
ATOM 692 O O . ALA A 1 94 ? -0.451 0.521 9.983 1.00 92.31 94 ALA A O 1
ATOM 693 N N . ALA A 1 95 ? -1.001 0.897 12.133 1.00 90.25 95 ALA A N 1
ATOM 694 C CA . ALA A 1 95 ? -0.010 1.944 12.367 1.00 90.25 95 ALA A CA 1
ATOM 695 C C . ALA A 1 95 ? 1.434 1.456 12.173 1.00 90.25 95 ALA A C 1
ATOM 697 O O . ALA A 1 95 ? 2.265 2.123 11.551 1.00 90.25 95 ALA A O 1
ATOM 698 N N . ALA A 1 96 ? 1.746 0.262 12.674 1.00 88.94 96 ALA A N 1
ATOM 699 C CA . ALA A 1 96 ? 3.073 -0.313 12.520 1.00 88.94 96 ALA A CA 1
ATOM 700 C C . ALA A 1 96 ? 3.379 -0.653 11.046 1.00 88.94 96 ALA A C 1
ATOM 702 O O . ALA A 1 96 ? 4.481 -0.370 10.563 1.00 88.94 96 ALA A O 1
ATOM 703 N N . LEU A 1 97 ? 2.397 -1.183 10.305 1.00 91.06 97 LEU A N 1
ATOM 704 C CA . LEU A 1 97 ? 2.518 -1.451 8.868 1.00 91.06 97 LEU A CA 1
ATOM 705 C C . LEU A 1 97 ? 2.690 -0.160 8.057 1.00 91.06 97 LEU A C 1
ATOM 707 O O . LEU A 1 97 ? 3.561 -0.104 7.189 1.00 91.06 97 LEU A O 1
ATOM 711 N N . THR A 1 98 ? 1.930 0.901 8.356 1.00 91.06 98 THR A N 1
ATOM 712 C CA . THR A 1 98 ? 2.110 2.199 7.687 1.00 91.06 98 THR A CA 1
ATOM 713 C C . THR A 1 98 ? 3.471 2.802 7.979 1.00 91.06 98 THR A C 1
ATOM 715 O O . THR A 1 98 ? 4.147 3.239 7.052 1.00 91.06 98 THR A O 1
ATOM 718 N N . GLY A 1 99 ? 3.924 2.767 9.235 1.00 89.31 99 GLY A N 1
ATOM 719 C CA . GLY A 1 99 ? 5.249 3.262 9.603 1.00 89.31 99 GLY A CA 1
ATOM 720 C C . GLY A 1 99 ? 6.369 2.502 8.887 1.00 89.31 99 GLY A C 1
ATOM 721 O O . GLY A 1 99 ? 7.354 3.103 8.450 1.00 89.31 99 GLY A O 1
ATOM 722 N N . ARG A 1 100 ? 6.220 1.183 8.711 1.00 89.38 100 ARG A N 1
ATOM 723 C CA . ARG A 1 100 ? 7.158 0.374 7.923 1.00 89.38 100 ARG A CA 1
ATOM 724 C C . ARG A 1 100 ? 7.126 0.753 6.442 1.00 89.38 100 ARG A C 1
ATOM 726 O O . ARG A 1 100 ? 8.194 0.954 5.868 1.00 89.38 100 ARG A O 1
ATOM 733 N N . LEU A 1 101 ? 5.940 0.903 5.851 1.00 92.38 101 LEU A N 1
ATOM 734 C CA . LEU A 1 101 ? 5.788 1.261 4.439 1.00 92.38 101 LEU A CA 1
ATOM 735 C C . LEU A 1 101 ? 6.402 2.633 4.156 1.00 92.38 101 LEU A C 1
ATOM 737 O O . LEU A 1 101 ? 7.145 2.771 3.193 1.00 92.38 101 LEU A O 1
ATOM 741 N N . THR A 1 102 ? 6.191 3.612 5.039 1.00 93.31 102 THR A N 1
ATOM 742 C CA . THR A 1 102 ? 6.814 4.940 4.945 1.00 93.31 102 THR A CA 1
ATOM 743 C C . THR A 1 102 ? 8.340 4.853 4.889 1.00 93.31 102 THR A C 1
ATOM 745 O O . THR A 1 102 ? 8.962 5.523 4.065 1.00 93.31 102 THR A O 1
ATOM 748 N N . ARG A 1 103 ? 8.964 4.011 5.729 1.00 90.75 103 ARG A N 1
ATOM 749 C CA . ARG A 1 103 ? 10.426 3.818 5.712 1.00 90.75 103 ARG A CA 1
ATOM 750 C C . ARG A 1 103 ? 10.908 3.203 4.400 1.00 90.75 103 ARG A C 1
ATOM 752 O O . ARG A 1 103 ? 11.909 3.658 3.852 1.00 90.75 103 ARG A O 1
ATOM 759 N N . GLU A 1 104 ? 10.202 2.198 3.894 1.00 92.44 104 GLU A N 1
ATOM 760 C CA . GLU A 1 104 ? 10.566 1.531 2.640 1.00 92.44 104 GLU A CA 1
ATOM 761 C C . GLU A 1 104 ? 10.343 2.438 1.420 1.00 92.44 104 GLU A C 1
ATOM 763 O O . GLU A 1 104 ? 11.196 2.491 0.538 1.00 92.44 104 GLU A O 1
ATOM 768 N N . CYS A 1 105 ? 9.283 3.250 1.409 1.00 94.44 105 CYS A N 1
ATOM 769 C CA . CYS A 1 105 ? 9.095 4.318 0.425 1.00 94.44 105 CYS A CA 1
ATOM 770 C C . CYS A 1 105 ? 10.243 5.338 0.454 1.00 94.44 105 CYS A C 1
ATOM 772 O O . CYS A 1 105 ? 10.739 5.731 -0.599 1.00 94.44 105 CYS A O 1
ATOM 774 N N . GLY A 1 106 ? 10.722 5.719 1.643 1.00 94.25 106 GLY A N 1
ATOM 775 C CA . GLY A 1 106 ? 11.898 6.581 1.777 1.00 94.25 106 GLY A CA 1
ATOM 776 C C . GLY A 1 106 ? 13.157 5.972 1.150 1.00 94.25 106 GLY A C 1
ATOM 777 O O . GLY A 1 106 ? 13.917 6.681 0.494 1.00 94.25 106 GLY A O 1
ATOM 778 N N . ALA A 1 107 ? 13.357 4.658 1.293 1.00 92.06 107 ALA A N 1
ATOM 779 C CA . ALA A 1 107 ? 14.449 3.954 0.624 1.00 92.06 107 ALA A CA 1
ATOM 780 C C . ALA A 1 107 ? 14.282 3.958 -0.906 1.00 92.06 107 ALA A C 1
ATOM 782 O O . ALA A 1 107 ? 15.236 4.267 -1.611 1.00 92.06 107 ALA A O 1
ATOM 783 N N . VAL A 1 108 ? 13.071 3.709 -1.419 1.00 92.81 108 VAL A N 1
ATOM 784 C CA . VAL A 1 108 ? 12.775 3.772 -2.863 1.00 92.81 108 VAL A CA 1
ATOM 785 C C . VAL A 1 108 ? 13.091 5.150 -3.448 1.00 92.81 108 VAL A C 1
ATOM 787 O O . VAL A 1 108 ? 13.709 5.236 -4.509 1.00 92.81 108 VAL A O 1
ATOM 790 N N . LEU A 1 109 ? 12.707 6.233 -2.765 1.00 93.50 109 LEU A N 1
ATOM 791 C CA . LEU A 1 109 ? 12.972 7.595 -3.240 1.00 93.5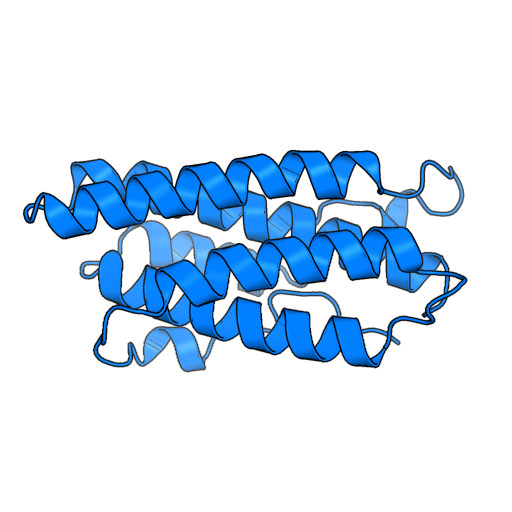0 109 LEU A CA 1
ATOM 792 C C . LEU A 1 109 ? 14.469 7.907 -3.348 1.00 93.50 109 LEU A C 1
ATOM 794 O O . LEU A 1 109 ? 14.863 8.624 -4.265 1.00 93.50 109 LEU A O 1
ATOM 798 N N . ASN A 1 110 ? 15.302 7.349 -2.465 1.00 91.94 110 ASN A N 1
ATOM 799 C CA . ASN A 1 110 ? 16.755 7.541 -2.526 1.00 91.94 110 ASN A CA 1
ATOM 800 C C . ASN A 1 110 ? 17.392 6.884 -3.764 1.00 91.94 110 ASN A C 1
ATOM 802 O O . ASN A 1 110 ? 18.452 7.324 -4.204 1.00 91.94 110 ASN A O 1
ATOM 806 N N . GLU A 1 111 ? 16.745 5.863 -4.331 1.00 91.38 111 GLU A N 1
ATOM 807 C CA . GLU A 1 111 ? 17.233 5.098 -5.489 1.00 91.38 111 GLU A CA 1
ATOM 808 C C . GLU A 1 111 ? 16.650 5.578 -6.835 1.00 91.38 111 GLU A C 1
ATOM 810 O O . GLU A 1 111 ? 17.098 5.165 -7.918 1.00 91.38 111 GLU A O 1
ATOM 815 N N . CYS A 1 112 ? 15.633 6.444 -6.783 1.00 89.06 112 CYS A N 1
ATOM 816 C CA . CYS A 1 112 ? 15.004 7.028 -7.962 1.00 89.06 112 CYS A CA 1
ATOM 817 C C . CYS A 1 112 ? 15.945 8.025 -8.651 1.00 89.06 112 CYS A C 1
ATOM 819 O O . CYS A 1 112 ? 16.541 8.903 -8.027 1.00 89.06 112 CYS A O 1
ATOM 821 N N . VAL A 1 113 ? 16.029 7.940 -9.978 1.00 87.38 113 VAL A N 1
ATOM 822 C CA . VAL A 1 113 ? 16.718 8.918 -10.820 1.00 87.38 113 VAL A CA 1
ATOM 823 C C . VAL A 1 113 ? 15.671 9.887 -11.384 1.00 87.38 113 VAL A C 1
ATOM 825 O O . VAL A 1 113 ? 14.829 9.452 -12.171 1.00 87.38 113 VAL A O 1
ATOM 828 N N . PRO A 1 114 ? 15.727 11.202 -11.086 1.00 77.62 114 PRO A N 1
ATOM 829 C CA . PRO A 1 114 ? 14.622 12.133 -11.356 1.00 77.62 114 PRO A CA 1
ATOM 830 C C . PRO A 1 114 ? 14.074 12.141 -12.792 1.00 77.62 114 PRO A C 1
ATOM 832 O O . PRO A 1 114 ? 12.881 12.335 -13.009 1.00 77.62 114 PRO A O 1
ATOM 835 N N . HIS A 1 115 ? 14.935 11.938 -13.792 1.00 75.94 115 HIS A N 1
ATOM 836 C CA . HIS A 1 115 ? 14.536 11.970 -15.203 1.00 75.94 115 HIS A CA 1
ATOM 837 C C . HIS A 1 115 ? 14.057 10.622 -15.752 1.00 75.94 115 HIS A C 1
ATOM 839 O O . HIS A 1 115 ? 13.346 10.608 -16.752 1.00 75.94 115 HIS A O 1
ATOM 845 N N . ALA A 1 116 ? 14.455 9.510 -15.134 1.00 80.62 116 ALA A N 1
ATOM 846 C CA . ALA A 1 116 ? 14.075 8.168 -15.572 1.00 80.62 116 ALA A CA 1
ATOM 847 C C . ALA A 1 116 ? 12.878 7.626 -14.778 1.00 80.62 116 ALA A C 1
ATOM 849 O O . ALA A 1 116 ? 12.029 6.946 -15.342 1.00 80.62 116 ALA A O 1
ATOM 850 N N . ASP A 1 117 ? 12.778 7.994 -13.498 1.00 88.31 117 ASP A N 1
ATOM 851 C CA . ASP A 1 117 ? 11.830 7.428 -12.535 1.00 88.31 117 ASP A CA 1
ATOM 852 C C . ASP A 1 117 ? 10.794 8.456 -12.047 1.00 88.31 117 ASP A C 1
ATOM 854 O O . ASP A 1 117 ? 10.107 8.221 -11.058 1.00 88.31 117 ASP A O 1
ATOM 858 N N . GLY A 1 118 ? 10.658 9.607 -12.718 1.00 91.00 118 GLY A N 1
ATOM 859 C CA . GLY A 1 118 ? 9.863 10.741 -12.223 1.00 91.00 118 GLY A CA 1
ATOM 860 C C . GLY A 1 118 ? 8.404 10.409 -11.874 1.00 91.00 118 GLY A C 1
ATOM 861 O O . GLY A 1 118 ? 7.881 10.914 -10.880 1.00 91.00 118 GLY A O 1
ATOM 862 N N . SER A 1 119 ? 7.748 9.528 -12.638 1.00 92.75 119 SER A N 1
ATOM 863 C CA . SER A 1 119 ? 6.381 9.073 -12.336 1.00 92.75 119 SER A CA 1
ATOM 864 C C . SER A 1 119 ? 6.320 8.221 -11.065 1.00 92.75 119 SER A C 1
ATOM 866 O O . SER A 1 119 ? 5.443 8.437 -10.231 1.00 92.75 119 SER A O 1
ATOM 868 N N . LEU A 1 120 ? 7.275 7.299 -10.890 1.00 93.56 120 LEU A N 1
ATOM 869 C CA . LEU A 1 120 ? 7.392 6.473 -9.687 1.00 93.56 120 LEU A CA 1
ATOM 870 C C . LEU A 1 120 ? 7.721 7.337 -8.471 1.00 93.56 120 LEU A C 1
ATOM 872 O O . LEU A 1 120 ? 7.031 7.244 -7.459 1.00 93.56 120 LEU A O 1
ATOM 876 N N . GLN A 1 121 ? 8.709 8.227 -8.591 1.00 94.88 121 GLN A N 1
ATOM 877 C CA . GLN A 1 121 ? 9.083 9.161 -7.533 1.00 94.88 121 GLN A CA 1
ATOM 878 C C . GLN A 1 121 ? 7.855 9.939 -7.045 1.00 94.88 121 GLN A C 1
ATOM 880 O O . GLN A 1 121 ? 7.561 9.963 -5.853 1.00 94.88 121 GLN A O 1
ATOM 885 N N . ARG A 1 122 ? 7.081 10.510 -7.973 1.00 95.62 122 ARG A N 1
ATOM 886 C CA . ARG A 1 122 ? 5.889 11.289 -7.635 1.00 95.62 122 ARG A CA 1
ATOM 887 C C . ARG A 1 122 ? 4.777 10.448 -7.004 1.00 95.62 122 ARG A C 1
ATOM 889 O O . ARG A 1 122 ? 4.130 10.916 -6.070 1.00 95.62 122 ARG A O 1
ATOM 896 N N . ALA A 1 123 ? 4.545 9.230 -7.490 1.00 96.50 123 ALA A N 1
ATOM 897 C CA . ALA A 1 123 ? 3.566 8.322 -6.894 1.00 96.50 123 ALA A CA 1
ATOM 898 C C . ALA A 1 123 ? 3.951 7.944 -5.453 1.00 96.50 123 ALA A C 1
ATOM 900 O O . ALA A 1 123 ? 3.115 7.998 -4.551 1.00 96.50 123 ALA A O 1
ATOM 901 N N . VAL A 1 124 ? 5.232 7.648 -5.213 1.00 96.38 124 VAL A N 1
ATOM 902 C CA . VAL A 1 124 ? 5.757 7.329 -3.878 1.00 96.38 124 VAL A CA 1
ATOM 903 C C . VAL A 1 124 ? 5.691 8.539 -2.943 1.00 96.38 124 VAL A C 1
ATOM 905 O O . VAL A 1 124 ? 5.284 8.392 -1.793 1.00 96.38 124 VAL A O 1
ATOM 908 N N . GLU A 1 125 ? 6.011 9.743 -3.421 1.00 96.31 125 GLU A N 1
ATOM 909 C CA . GLU A 1 125 ? 5.859 10.982 -2.645 1.00 96.31 125 GLU A CA 1
ATOM 910 C C . GLU A 1 125 ? 4.405 11.196 -2.193 1.00 96.31 125 GLU A C 1
ATOM 912 O O . GLU A 1 125 ? 4.160 11.512 -1.027 1.00 96.31 125 GLU A O 1
ATOM 917 N N . PHE A 1 126 ? 3.428 10.988 -3.082 1.00 97.00 126 PHE A N 1
ATOM 918 C CA . PHE A 1 126 ? 2.014 11.100 -2.719 1.00 97.00 126 PHE A CA 1
ATOM 919 C C . PHE A 1 126 ? 1.576 10.040 -1.710 1.00 97.00 126 PHE A C 1
ATOM 921 O O . PHE A 1 126 ? 0.883 10.375 -0.748 1.00 97.00 126 PHE A O 1
ATOM 928 N N . LEU A 1 127 ? 2.019 8.793 -1.883 1.00 96.94 127 LEU A N 1
ATOM 929 C CA . LEU A 1 127 ? 1.784 7.739 -0.902 1.00 96.94 127 LEU A CA 1
ATOM 930 C C . LEU A 1 127 ? 2.346 8.136 0.470 1.00 96.94 127 LEU A C 1
ATOM 932 O O . LEU A 1 127 ? 1.634 8.057 1.468 1.00 96.94 127 LEU A O 1
ATOM 936 N N . MET A 1 128 ? 3.585 8.626 0.534 1.00 95.56 128 MET A N 1
ATOM 937 C CA . MET A 1 128 ? 4.203 9.052 1.793 1.00 95.56 128 MET A CA 1
ATOM 938 C C . MET A 1 128 ? 3.458 10.207 2.466 1.00 95.56 128 MET A C 1
ATOM 940 O O . MET A 1 128 ? 3.341 10.205 3.689 1.00 95.56 128 MET A O 1
ATOM 944 N N . ILE A 1 129 ? 2.927 11.170 1.706 1.00 94.56 129 ILE A N 1
ATOM 945 C CA . ILE A 1 129 ? 2.101 12.258 2.258 1.00 94.56 129 ILE A CA 1
ATOM 946 C C . ILE A 1 129 ? 0.842 11.691 2.927 1.00 94.56 129 ILE A C 1
ATOM 948 O O . ILE A 1 129 ? 0.505 12.076 4.052 1.00 94.56 129 ILE A O 1
ATOM 952 N N . ASP A 1 130 ? 0.167 10.750 2.269 1.00 94.25 130 ASP A N 1
ATOM 953 C CA . ASP A 1 130 ? -1.031 10.119 2.818 1.00 94.25 130 ASP A CA 1
ATOM 954 C C . ASP A 1 130 ? -0.722 9.276 4.060 1.00 94.25 130 ASP A C 1
ATOM 956 O O . ASP A 1 130 ? -1.464 9.362 5.044 1.00 94.25 130 ASP A O 1
ATOM 960 N N . LEU A 1 131 ? 0.387 8.529 4.054 1.00 92.19 131 LEU A N 1
ATOM 961 C CA . LEU A 1 131 ? 0.855 7.757 5.208 1.00 92.19 131 LEU A CA 1
ATOM 962 C C . LEU A 1 131 ? 1.237 8.669 6.383 1.00 92.19 131 LEU A C 1
ATOM 964 O O . LEU A 1 131 ? 0.784 8.442 7.502 1.00 92.19 131 LEU A O 1
ATOM 968 N N . ALA A 1 132 ? 1.992 9.744 6.140 1.00 87.94 132 ALA A N 1
ATOM 969 C CA . ALA A 1 132 ? 2.398 10.697 7.174 1.00 87.94 132 ALA A CA 1
ATOM 970 C C . ALA A 1 132 ? 1.197 11.403 7.817 1.00 87.94 132 ALA A C 1
ATOM 972 O O . ALA A 1 132 ? 1.177 11.645 9.021 1.00 87.94 132 ALA A O 1
ATOM 973 N N . SER A 1 133 ? 0.154 11.701 7.036 1.00 82.62 133 SER A N 1
ATOM 974 C CA . SER A 1 133 ? -1.074 12.275 7.593 1.00 82.62 133 SER A CA 1
ATOM 975 C C . SER A 1 133 ? -1.817 11.306 8.528 1.00 82.62 133 SER A C 1
ATOM 977 O O . SER A 1 133 ? -2.522 11.749 9.438 1.00 82.62 133 SER A O 1
ATOM 979 N N . ALA A 1 134 ? -1.650 9.993 8.329 1.00 76.81 134 ALA A N 1
ATOM 980 C CA . ALA A 1 134 ? -2.221 8.957 9.185 1.00 76.81 134 ALA A CA 1
ATOM 981 C C . ALA A 1 134 ? -1.408 8.728 10.474 1.00 76.81 134 ALA A C 1
ATOM 983 O O . ALA A 1 134 ? -1.995 8.319 11.474 1.00 76.81 134 ALA A O 1
ATOM 984 N N . ASP A 1 135 ? -0.113 9.062 10.472 1.00 68.12 135 ASP A N 1
ATOM 985 C CA . ASP A 1 135 ? 0.851 8.868 11.574 1.00 68.12 135 ASP A CA 1
ATOM 986 C C . ASP A 1 135 ? 0.693 9.878 12.733 1.00 68.12 135 ASP A C 1
ATOM 988 O O . ASP A 1 135 ? 1.441 9.879 13.704 1.00 68.12 135 ASP A O 1
ATOM 992 N N . THR A 1 136 ? -0.304 10.765 12.658 1.00 63.06 136 THR A N 1
ATOM 993 C CA . THR A 1 136 ? -0.590 11.778 13.692 1.00 63.06 136 THR A CA 1
ATOM 994 C C . THR A 1 136 ? -1.201 11.209 14.979 1.00 63.06 136 THR A C 1
ATOM 996 O O . THR A 1 136 ? -1.390 11.951 15.944 1.00 63.06 136 THR A O 1
ATOM 999 N N . LYS A 1 137 ? -1.508 9.907 15.016 1.00 64.06 137 LYS A N 1
ATOM 1000 C CA . LYS A 1 137 ? -1.964 9.194 16.214 1.00 64.06 137 LYS A CA 1
ATOM 1001 C C . LYS A 1 137 ? -0.798 8.399 16.810 1.00 64.06 137 LYS A C 1
ATOM 1003 O O . LYS A 1 137 ? -0.203 7.570 16.131 1.00 64.06 137 LYS A O 1
ATOM 1008 N N . GLU A 1 138 ? -0.491 8.624 18.087 1.00 58.53 138 GLU A N 1
ATOM 1009 C CA . GLU A 1 138 ? 0.490 7.806 18.809 1.00 58.53 138 GLU A CA 1
ATOM 1010 C C . GLU A 1 138 ? -0.101 6.428 19.135 1.00 58.53 138 GLU A C 1
ATOM 1012 O O . GLU A 1 138 ? -1.123 6.323 19.816 1.00 58.53 138 GLU A O 1
ATOM 1017 N N . PHE A 1 139 ? 0.572 5.366 18.693 1.00 61.16 139 PHE A N 1
ATOM 1018 C CA . PHE A 1 139 ? 0.188 3.984 18.975 1.00 61.16 139 PHE A CA 1
ATOM 1019 C C . PHE A 1 139 ? 1.309 3.229 19.691 1.00 61.16 139 PHE A C 1
ATOM 1021 O O . PHE A 1 139 ? 2.493 3.541 19.552 1.00 61.16 139 PHE A O 1
ATOM 1028 N N . LYS A 1 140 ? 0.941 2.206 20.470 1.00 57.56 140 LYS A N 1
ATOM 1029 C CA . LYS A 1 140 ? 1.922 1.298 21.077 1.00 57.56 140 LYS A CA 1
ATOM 1030 C C . LYS A 1 140 ? 2.547 0.429 19.985 1.00 57.56 140 LYS A C 1
ATOM 1032 O O . LYS A 1 140 ? 1.835 -0.101 19.139 1.00 57.56 140 LYS A O 1
ATOM 1037 N N . SER A 1 141 ? 3.869 0.263 20.032 1.00 54.56 141 SER A N 1
ATOM 1038 C CA . SER A 1 141 ? 4.588 -0.660 19.144 1.00 54.56 141 SER A CA 1
ATOM 1039 C C . SER A 1 141 ? 4.035 -2.085 19.292 1.00 54.56 141 SER A C 1
ATOM 1041 O O . SER A 1 141 ? 3.864 -2.584 20.409 1.00 54.56 141 SER A O 1
ATOM 1043 N N . VAL A 1 142 ? 3.757 -2.729 18.155 1.00 58.03 142 VAL A N 1
ATOM 1044 C CA . VAL A 1 142 ? 3.314 -4.124 18.075 1.00 58.03 142 VAL A CA 1
ATOM 1045 C C . VAL A 1 142 ? 4.503 -4.988 17.657 1.00 58.03 142 VAL A C 1
ATOM 1047 O O . VAL A 1 142 ? 4.894 -4.992 16.492 1.00 58.03 142 VAL A O 1
ATOM 1050 N N . ALA A 1 143 ? 5.044 -5.764 18.602 1.00 50.94 143 ALA A N 1
ATOM 1051 C CA . ALA A 1 143 ? 6.268 -6.559 18.427 1.00 50.94 143 ALA A CA 1
ATOM 1052 C C . ALA A 1 143 ? 6.244 -7.528 17.225 1.00 50.94 143 ALA A C 1
ATOM 1054 O O . ALA A 1 143 ? 7.283 -7.794 16.632 1.00 50.94 143 ALA A O 1
ATOM 1055 N N . LYS A 1 144 ? 5.065 -8.026 16.822 1.00 57.56 144 LYS A N 1
ATOM 1056 C CA . LYS A 1 144 ? 4.927 -8.910 15.649 1.00 57.56 144 LYS A CA 1
ATOM 1057 C C . LYS A 1 144 ? 5.249 -8.224 14.316 1.00 57.56 144 LYS A C 1
ATOM 1059 O O . LYS A 1 144 ? 5.554 -8.913 13.352 1.00 57.56 144 LYS A O 1
ATOM 1064 N N . VAL A 1 145 ? 5.169 -6.893 14.242 1.00 57.56 145 VAL A N 1
ATOM 1065 C CA . VAL A 1 145 ? 5.416 -6.145 12.998 1.00 57.56 145 VAL A CA 1
ATOM 1066 C C . VAL A 1 145 ? 6.911 -5.914 12.748 1.00 57.56 145 VAL A C 1
ATOM 1068 O O . VAL A 1 145 ? 7.332 -5.763 11.602 1.00 57.56 145 VAL A O 1
ATOM 1071 N N . ASP A 1 146 ? 7.737 -5.969 13.793 1.00 51.94 146 ASP A N 1
ATOM 1072 C CA . ASP A 1 146 ? 9.188 -5.784 13.675 1.00 51.94 146 ASP A CA 1
ATOM 1073 C C . ASP A 1 146 ? 9.895 -6.991 13.027 1.00 51.94 146 ASP A C 1
ATOM 1075 O O . ASP A 1 146 ? 10.947 -6.826 12.410 1.00 51.94 146 ASP A O 1
ATOM 1079 N N . GLU A 1 147 ? 9.287 -8.182 13.078 1.00 60.38 147 GLU A N 1
ATOM 1080 C CA . GLU A 1 147 ? 9.764 -9.398 12.394 1.00 60.38 147 GLU A CA 1
ATOM 1081 C C . GLU A 1 147 ? 9.329 -9.474 10.915 1.00 60.38 147 GLU A C 1
ATOM 1083 O O . GLU A 1 147 ? 9.689 -10.416 10.207 1.00 60.38 147 GLU A O 1
ATOM 1088 N N . ILE A 1 148 ? 8.577 -8.485 10.413 1.00 63.44 148 ILE A N 1
ATOM 1089 C CA . ILE A 1 148 ? 8.048 -8.511 9.046 1.00 63.44 148 ILE A CA 1
ATOM 1090 C C . ILE A 1 148 ? 9.162 -8.257 8.016 1.00 63.44 148 ILE A C 1
ATOM 1092 O O . ILE A 1 148 ? 9.939 -7.291 8.088 1.00 63.44 148 ILE A O 1
ATOM 1096 N N . PHE A 1 149 ? 9.204 -9.158 7.032 1.00 69.94 149 PHE A N 1
ATOM 1097 C CA . PHE A 1 149 ? 10.047 -9.128 5.836 1.00 69.94 149 PHE A CA 1
ATOM 1098 C C . PHE A 1 149 ? 9.933 -7.792 5.072 1.00 69.94 149 PHE A C 1
ATOM 1100 O O . PHE A 1 149 ? 8.961 -7.060 5.259 1.00 69.94 149 PHE A O 1
ATOM 1107 N N . PRO A 1 150 ? 10.899 -7.441 4.201 1.00 80.81 150 PRO A N 1
ATOM 1108 C CA . PRO A 1 150 ? 10.753 -6.292 3.305 1.00 80.81 150 PRO A CA 1
ATOM 1109 C C . PRO A 1 150 ? 9.422 -6.367 2.549 1.00 80.81 150 PRO A C 1
ATOM 1111 O O . PRO A 1 150 ? 9.113 -7.403 1.953 1.00 80.81 150 PRO A O 1
ATOM 1114 N N . MET A 1 151 ? 8.623 -5.301 2.608 1.00 83.44 151 MET A N 1
ATOM 1115 C CA . MET A 1 151 ? 7.331 -5.253 1.921 1.00 83.44 151 MET A CA 1
ATOM 1116 C C . MET A 1 151 ? 7.525 -4.891 0.447 1.00 83.44 151 MET A C 1
ATOM 1118 O O . MET A 1 151 ? 6.856 -5.439 -0.427 1.00 83.44 151 MET A O 1
ATOM 1122 N N . VAL A 1 152 ? 8.476 -4.006 0.167 1.00 82.75 152 VAL A N 1
ATOM 1123 C CA . VAL A 1 152 ? 8.846 -3.560 -1.175 1.00 82.75 152 VAL A CA 1
ATOM 1124 C C . VAL A 1 152 ? 10.091 -4.308 -1.653 1.00 82.75 152 VAL A C 1
ATOM 1126 O O . VAL A 1 152 ? 11.042 -4.501 -0.891 1.00 82.75 152 VAL A O 1
ATOM 1129 N N . ALA A 1 153 ? 10.097 -4.734 -2.920 1.00 81.56 153 ALA A N 1
ATOM 1130 C CA . ALA A 1 153 ? 11.273 -5.347 -3.526 1.00 81.56 153 ALA A CA 1
ATOM 1131 C C . ALA A 1 153 ? 12.492 -4.405 -3.461 1.00 81.56 153 ALA A C 1
ATOM 1133 O O . ALA A 1 153 ? 12.353 -3.203 -3.707 1.00 81.56 153 ALA A O 1
ATOM 1134 N N . PRO A 1 154 ? 13.691 -4.932 -3.157 1.00 77.19 154 PRO A N 1
ATOM 1135 C CA . PRO A 1 154 ? 14.905 -4.135 -3.188 1.00 77.19 154 PRO A CA 1
ATOM 1136 C C . PRO A 1 154 ? 15.252 -3.738 -4.626 1.00 77.19 154 PRO A C 1
ATOM 1138 O O . PRO A 1 154 ? 15.009 -4.488 -5.573 1.00 77.19 154 PRO A O 1
ATOM 1141 N N . VAL A 1 155 ? 15.877 -2.573 -4.762 1.00 75.44 155 VAL A N 1
ATOM 1142 C CA . VAL A 1 155 ? 16.564 -2.151 -5.988 1.00 75.44 155 VAL A CA 1
ATOM 1143 C C . VAL A 1 155 ? 17.905 -2.898 -6.038 1.00 75.44 155 VAL A C 1
ATOM 1145 O O . VAL A 1 155 ? 18.603 -2.922 -5.021 1.00 75.44 155 VAL A O 1
ATOM 1148 N N . VAL A 1 156 ? 18.234 -3.561 -7.158 1.00 68.69 156 VAL A N 1
ATOM 1149 C CA . VAL A 1 156 ? 19.411 -4.454 -7.296 1.00 68.69 156 VAL A CA 1
ATOM 1150 C C . VAL A 1 156 ? 20.413 -3.924 -8.314 1.00 68.69 156 VAL A C 1
ATOM 1152 O O . VAL A 1 156 ? 19.994 -3.544 -9.426 1.00 68.69 156 VAL A O 1
#

Radius of gyration: 15.3 Å; chains: 1; bounding box: 36×28×44 Å

Secondary structure (DSSP, 8-state):
--HHHHHHHHHHHHHHHHHHHHHHHHHGGG--SHHHHHHHHHHHHHHHHHHHHHHHHS---GGGTTTS----S-HHHHHHHHHHTT-S-HHHHHHHHHHHHHHHHHHHHHH--TTTSHHHHHHHHHHHHHHHHHTTS-----HHHHTPPPSSPPP-

pLDDT: mean 86.83, std 11.16, range [50.94, 97.5]